Protein AF-A0A439SCG1-F1 (afdb_monomer)

Radius of gyration: 20.32 Å; Cα contacts (8 Å, |Δi|>4): 155; chains: 1; bounding box: 39×51×51 Å

Foldseek 3Di:
DPPPQDDDQAEADPQKAWAFDAFDVHRLHTQIWIWHDDDVVVVDGTDIGHDPPPCRHHPVDDDDQLVHDDPSCPCLQVVVVQKDFDQDDDDDCVNQPVDDDPSGDDDRPDDDTDIDGDPPGDRDPVVCVVVVHQGPVNRNVVD

Structure (mmCIF, N/CA/C/O backbone):
data_AF-A0A439SCG1-F1
#
_entry.id   AF-A0A439SCG1-F1
#
loop_
_atom_site.group_PDB
_atom_site.id
_atom_site.type_symbol
_atom_site.label_atom_id
_atom_site.label_alt_id
_atom_site.label_comp_id
_atom_site.label_asym_id
_atom_site.label_entity_id
_atom_site.label_seq_id
_atom_site.pdbx_PDB_ins_code
_atom_site.Cartn_x
_atom_site.Cartn_y
_atom_site.Cartn_z
_atom_site.occupancy
_atom_site.B_iso_or_equiv
_atom_site.auth_seq_id
_atom_site.auth_comp_id
_atom_site.auth_asym_id
_atom_site.auth_atom_id
_atom_site.pdbx_PDB_model_num
ATOM 1 N N . MET A 1 1 ? -14.091 27.406 0.835 1.00 40.03 1 MET A N 1
ATOM 2 C CA . MET A 1 1 ? -12.682 27.716 0.524 1.00 40.03 1 MET A CA 1
ATOM 3 C C . MET A 1 1 ? -12.133 26.540 -0.256 1.00 40.03 1 MET A C 1
ATOM 5 O O . MET A 1 1 ? -12.115 25.446 0.290 1.00 40.03 1 MET A O 1
ATOM 9 N N . ASN A 1 2 ? -11.804 26.739 -1.535 1.00 44.69 2 ASN A N 1
ATOM 10 C CA . ASN A 1 2 ? -11.181 25.709 -2.367 1.00 44.69 2 ASN A CA 1
ATOM 11 C C . ASN A 1 2 ? -9.792 25.431 -1.796 1.00 44.69 2 ASN A C 1
ATOM 13 O O . ASN A 1 2 ? -8.863 26.196 -2.052 1.00 44.69 2 ASN A O 1
ATOM 17 N N . ALA A 1 3 ? -9.658 24.38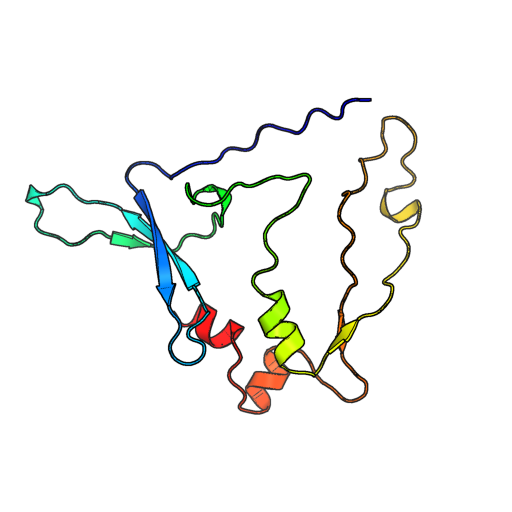0 -0.988 1.00 59.06 3 ALA A N 1
ATOM 18 C CA . ALA A 1 3 ? -8.345 23.825 -0.720 1.00 59.06 3 ALA A CA 1
ATOM 19 C C . ALA A 1 3 ? -7.783 23.412 -2.084 1.00 59.06 3 ALA A C 1
ATOM 21 O O . ALA A 1 3 ? -8.361 22.567 -2.760 1.00 59.06 3 ALA A O 1
ATOM 22 N N . LEU A 1 4 ? -6.729 24.090 -2.538 1.00 68.00 4 LEU A N 1
ATOM 23 C CA . LEU A 1 4 ? -6.011 23.698 -3.742 1.00 68.00 4 LEU A CA 1
ATOM 24 C C . LEU A 1 4 ? -5.458 22.299 -3.490 1.00 68.00 4 LEU A C 1
ATOM 26 O O . LEU A 1 4 ? -4.519 22.137 -2.713 1.00 68.00 4 LEU A O 1
ATOM 30 N N . THR A 1 5 ? -6.073 21.298 -4.113 1.00 73.06 5 THR A N 1
ATOM 31 C CA . THR A 1 5 ? -5.582 19.923 -4.138 1.00 73.06 5 THR A CA 1
ATOM 32 C C . THR A 1 5 ? -4.158 19.969 -4.697 1.00 73.06 5 THR A C 1
ATOM 34 O O . THR A 1 5 ? -3.983 20.375 -5.851 1.00 73.06 5 THR A O 1
ATOM 37 N N . PRO A 1 6 ? -3.118 19.662 -3.896 1.00 81.75 6 PRO A N 1
ATOM 38 C CA . PRO A 1 6 ? -1.743 19.780 -4.354 1.00 81.75 6 PRO A CA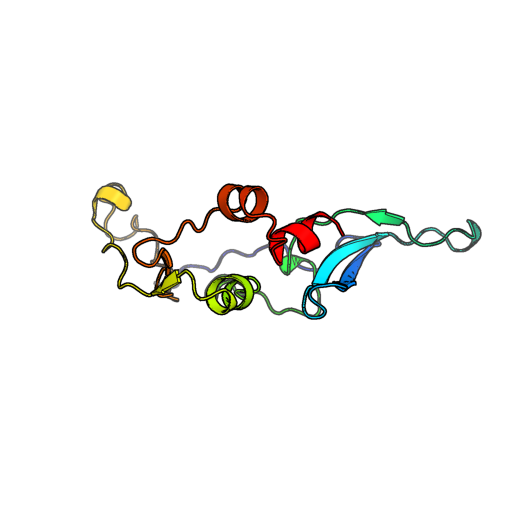 1
ATOM 39 C C . PRO A 1 6 ? -1.507 18.888 -5.570 1.00 81.75 6 PRO A C 1
ATOM 41 O O . PRO A 1 6 ? -1.979 17.750 -5.629 1.00 81.75 6 PRO A O 1
ATOM 44 N N . ALA A 1 7 ? -0.745 19.403 -6.533 1.00 86.44 7 ALA A N 1
ATOM 45 C CA . ALA A 1 7 ? -0.281 18.603 -7.653 1.00 86.44 7 ALA A CA 1
ATOM 46 C C . ALA A 1 7 ? 0.730 17.566 -7.143 1.00 86.44 7 ALA A C 1
ATOM 48 O O . ALA A 1 7 ? 1.737 17.917 -6.526 1.00 86.44 7 ALA A O 1
ATOM 49 N N . VAL A 1 8 ? 0.453 16.289 -7.397 1.00 90.12 8 VAL A N 1
ATOM 50 C CA . VAL A 1 8 ? 1.330 15.168 -7.041 1.00 90.12 8 VAL A CA 1
ATOM 51 C C . VAL A 1 8 ? 1.995 14.650 -8.310 1.00 90.12 8 VAL A C 1
ATOM 53 O O . VAL A 1 8 ? 1.331 14.460 -9.330 1.00 90.12 8 VAL A O 1
ATOM 56 N N . SER A 1 9 ? 3.302 14.399 -8.249 1.00 91.88 9 SER A N 1
ATOM 57 C CA . SER A 1 9 ? 4.027 13.746 -9.339 1.00 91.88 9 SER A CA 1
ATOM 58 C C . SER A 1 9 ? 3.495 12.329 -9.544 1.00 91.88 9 SER A C 1
ATOM 60 O O . SER A 1 9 ? 3.557 11.497 -8.639 1.00 91.88 9 SER A O 1
ATOM 62 N N . THR A 1 10 ? 2.978 12.065 -10.738 1.00 93.88 10 THR A N 1
ATOM 63 C CA . THR A 1 10 ? 2.400 10.779 -11.139 1.00 93.88 10 THR A CA 1
ATOM 64 C C . THR A 1 10 ? 2.892 10.388 -12.528 1.00 93.88 10 THR A C 1
ATOM 66 O O . THR A 1 10 ? 3.527 11.182 -13.225 1.00 93.88 10 THR A O 1
ATOM 69 N N . GLY A 1 11 ? 2.604 9.152 -12.922 1.00 93.38 11 GLY A N 1
ATOM 70 C CA . GLY A 1 11 ? 2.946 8.599 -14.225 1.00 93.38 11 GLY A CA 1
ATOM 71 C C . GLY A 1 11 ? 4.161 7.665 -14.198 1.00 93.38 11 GLY A C 1
ATOM 72 O O . GLY A 1 11 ? 4.857 7.558 -13.183 1.00 93.38 11 GLY A O 1
ATOM 73 N N . PRO A 1 12 ? 4.405 6.937 -15.301 1.00 93.94 12 PRO A N 1
ATOM 74 C CA . PRO A 1 12 ? 5.478 5.952 -15.373 1.00 93.94 12 PRO A CA 1
ATOM 75 C C . PRO A 1 12 ? 6.856 6.570 -15.123 1.00 93.94 12 PRO A C 1
ATOM 77 O O . PRO A 1 12 ? 7.171 7.651 -15.623 1.00 93.94 12 PRO A O 1
ATOM 80 N N . LEU A 1 13 ? 7.713 5.852 -14.395 1.00 93.88 13 LEU A N 1
ATOM 81 C CA . LEU A 1 13 ? 9.108 6.258 -14.231 1.00 93.88 13 LEU A CA 1
ATOM 82 C C . LEU A 1 13 ? 9.873 6.079 -15.557 1.00 93.88 13 LEU A C 1
ATOM 84 O O . LEU A 1 13 ? 9.653 5.072 -16.240 1.00 93.88 13 LEU A O 1
ATOM 88 N N . PRO A 1 14 ? 10.802 6.992 -15.910 1.00 91.62 14 PRO A N 1
ATOM 89 C CA . PRO A 1 14 ? 11.498 6.970 -17.196 1.00 91.62 14 PRO A CA 1
ATOM 90 C C . PRO A 1 14 ? 12.093 5.605 -17.557 1.00 91.62 14 PRO A C 1
ATOM 92 O O . PRO A 1 14 ? 12.678 4.928 -16.710 1.00 91.62 14 PRO A O 1
ATOM 95 N N . ALA A 1 15 ? 11.940 5.215 -18.827 1.00 91.25 15 ALA A N 1
ATOM 96 C CA . ALA A 1 15 ? 12.433 3.953 -19.395 1.00 91.25 15 ALA A CA 1
ATOM 97 C C . ALA A 1 15 ? 11.972 2.673 -18.663 1.00 91.25 15 ALA A C 1
ATOM 99 O O . ALA A 1 15 ? 12.557 1.601 -18.846 1.00 91.25 15 ALA A O 1
ATOM 100 N N . SER A 1 16 ? 10.915 2.763 -17.849 1.00 96.00 16 SER A N 1
ATOM 101 C CA . SER A 1 16 ? 10.381 1.622 -17.115 1.00 96.00 16 SER A CA 1
ATOM 102 C C . SER A 1 16 ? 8.863 1.546 -17.163 1.00 96.00 16 SER A C 1
ATOM 104 O O . SER A 1 16 ? 8.179 2.539 -17.404 1.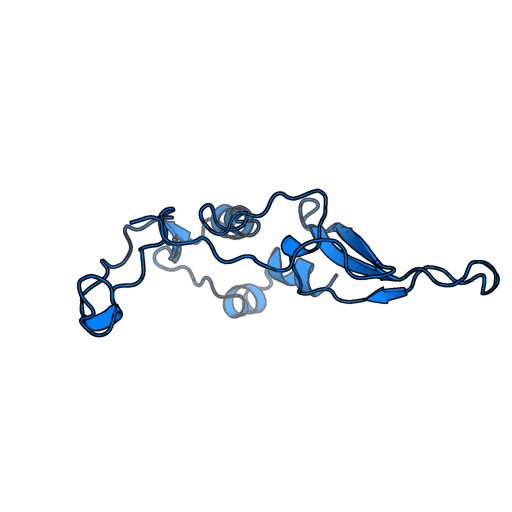00 96.00 16 SER A O 1
ATOM 106 N N . ARG A 1 17 ? 8.333 0.346 -16.932 1.00 96.75 17 ARG A N 1
ATOM 107 C CA . ARG A 1 17 ? 6.891 0.109 -16.828 1.00 96.75 17 ARG A CA 1
ATOM 108 C C . ARG A 1 17 ? 6.563 -0.660 -15.561 1.00 96.75 17 ARG A C 1
ATOM 110 O O . ARG A 1 17 ? 7.322 -1.548 -15.168 1.00 96.75 17 ARG A O 1
ATOM 117 N N . LYS A 1 18 ? 5.423 -0.330 -14.953 1.00 98.06 18 LYS A N 1
ATOM 118 C CA . LYS A 1 18 ? 4.855 -1.103 -13.849 1.00 98.06 18 LYS A CA 1
ATOM 119 C C . LYS A 1 18 ? 4.533 -2.511 -14.342 1.00 98.06 18 LYS A C 1
ATOM 121 O O . LYS A 1 18 ? 3.956 -2.681 -15.414 1.00 98.06 18 LYS A O 1
ATOM 126 N N . ILE A 1 19 ? 4.891 -3.507 -13.547 1.00 97.56 19 ILE A N 1
ATOM 127 C CA . ILE A 1 19 ? 4.477 -4.893 -13.734 1.00 97.56 19 ILE A CA 1
ATOM 128 C C . ILE A 1 19 ? 3.948 -5.442 -12.410 1.00 97.56 19 ILE A C 1
ATOM 130 O O . ILE A 1 19 ? 4.238 -4.909 -11.338 1.00 97.56 19 ILE A O 1
ATOM 134 N N . HIS A 1 20 ? 3.191 -6.530 -12.488 1.00 97.81 20 HIS A N 1
ATOM 135 C CA . HIS A 1 20 ? 2.670 -7.214 -11.315 1.00 97.81 20 HIS A CA 1
ATOM 136 C C . HIS A 1 20 ? 2.956 -8.708 -11.404 1.00 97.81 20 HIS A C 1
ATOM 138 O O . HIS A 1 20 ? 2.561 -9.359 -12.374 1.00 97.81 20 HIS A O 1
ATOM 144 N N . LYS A 1 21 ? 3.596 -9.265 -10.375 1.00 97.69 21 LYS A N 1
ATOM 145 C CA . LYS A 1 21 ? 3.737 -10.718 -10.224 1.00 97.69 21 LYS A CA 1
ATOM 146 C C . LYS A 1 21 ? 2.547 -11.274 -9.453 1.00 97.69 21 LYS A C 1
ATOM 148 O O . LYS A 1 21 ? 2.110 -10.674 -8.475 1.00 97.69 21 LYS A O 1
ATOM 153 N N . SER A 1 22 ? 1.994 -12.389 -9.922 1.00 97.75 22 SER A N 1
ATOM 154 C CA . SER A 1 22 ? 0.823 -13.002 -9.284 1.00 97.75 22 SER A CA 1
ATOM 155 C C . SER A 1 22 ? 1.235 -13.944 -8.158 1.00 97.75 22 SER A C 1
ATOM 157 O O . SER A 1 22 ? 2.266 -14.603 -8.273 1.00 97.75 22 SER A O 1
ATOM 159 N N . GLY A 1 23 ? 0.411 -14.028 -7.112 1.00 97.56 23 GLY A N 1
ATOM 160 C CA . GLY A 1 23 ? 0.539 -15.060 -6.082 1.00 97.56 23 GLY A CA 1
ATOM 161 C C . GLY A 1 23 ? 0.252 -16.469 -6.604 1.00 97.56 23 GLY A C 1
ATOM 162 O O . GLY A 1 23 ? -0.419 -16.641 -7.625 1.00 97.56 23 GLY A O 1
ATOM 163 N N . VAL A 1 24 ? 0.752 -17.470 -5.884 1.00 97.38 24 VAL A N 1
ATOM 164 C CA . VAL A 1 24 ? 0.513 -18.901 -6.115 1.00 97.38 24 VAL A CA 1
ATOM 165 C C . VAL A 1 24 ? -0.466 -19.443 -5.071 1.00 97.38 24 VAL A C 1
ATOM 167 O O . VAL A 1 24 ? -1.493 -20.010 -5.437 1.00 97.38 24 VAL A O 1
ATOM 170 N N . LEU A 1 25 ? -0.183 -19.231 -3.781 1.00 97.38 25 LEU A N 1
ATOM 171 C CA . LEU A 1 25 ? -1.062 -19.591 -2.661 1.00 97.38 25 LEU A CA 1
ATOM 172 C C . LEU A 1 25 ? -2.326 -18.724 -2.658 1.00 97.38 25 LEU A C 1
ATOM 174 O O . LEU A 1 25 ? -3.424 -19.217 -2.402 1.00 97.38 25 LEU A O 1
ATOM 178 N N . TYR A 1 26 ? -2.176 -17.442 -2.988 1.00 97.19 26 TYR A N 1
ATOM 179 C CA . TYR A 1 26 ? -3.248 -16.462 -3.093 1.00 97.19 26 TYR A CA 1
ATOM 180 C C . TYR A 1 26 ? -3.249 -15.833 -4.500 1.00 97.19 26 TYR A C 1
ATOM 182 O O . TYR A 1 26 ? -2.689 -14.756 -4.700 1.00 97.19 26 TYR A O 1
ATOM 190 N N . PRO A 1 27 ? -3.927 -16.444 -5.496 1.00 95.56 27 PRO A N 1
ATOM 191 C CA . PRO A 1 27 ? -3.858 -16.021 -6.908 1.00 95.56 27 PRO A CA 1
ATOM 192 C C . PRO A 1 27 ? -4.316 -14.584 -7.207 1.00 95.56 27 PRO A C 1
ATOM 194 O O . PRO A 1 27 ? -4.013 -14.025 -8.262 1.00 95.56 27 PRO A O 1
ATOM 197 N N . HIS A 1 28 ? -5.064 -13.977 -6.284 1.00 94.38 28 HIS A N 1
ATOM 198 C CA . HIS A 1 28 ? -5.513 -12.589 -6.375 1.00 94.38 28 HIS A CA 1
ATOM 199 C C . HIS A 1 28 ? -4.425 -11.576 -5.970 1.00 94.38 28 HIS A C 1
ATOM 201 O O . HIS A 1 28 ? -4.574 -10.388 -6.249 1.00 94.38 28 HIS A O 1
ATOM 207 N N . ILE A 1 29 ? -3.331 -12.013 -5.333 1.00 96.31 29 ILE A N 1
ATOM 208 C CA . ILE A 1 29 ? -2.187 -11.155 -5.018 1.00 96.31 29 ILE A CA 1
ATOM 209 C C . ILE A 1 29 ? -1.513 -10.692 -6.308 1.00 96.31 29 ILE A C 1
ATOM 211 O O . ILE A 1 29 ? -1.259 -11.484 -7.216 1.00 96.31 29 ILE A O 1
ATOM 215 N N . LYS A 1 30 ? -1.195 -9.396 -6.353 1.00 96.75 30 LYS A N 1
ATOM 216 C CA . LYS A 1 30 ? -0.444 -8.730 -7.419 1.00 96.75 30 LYS A CA 1
ATOM 217 C C . LYS A 1 30 ? 0.677 -7.908 -6.783 1.00 96.75 30 LYS A C 1
ATOM 219 O O . LYS A 1 30 ? 0.421 -6.826 -6.261 1.00 96.75 30 LYS A O 1
ATOM 224 N N . VAL A 1 31 ? 1.900 -8.434 -6.787 1.00 98.00 31 VAL A N 1
ATOM 225 C CA . VAL A 1 31 ? 3.073 -7.772 -6.197 1.00 98.00 31 VAL A CA 1
ATOM 226 C C . VAL A 1 31 ? 3.659 -6.779 -7.200 1.00 98.00 31 VAL A C 1
ATOM 228 O O . VAL A 1 31 ? 4.044 -7.202 -8.295 1.00 98.00 31 VAL A O 1
ATOM 231 N N . PRO A 1 32 ? 3.702 -5.474 -6.875 1.00 97.94 32 PRO A N 1
ATOM 232 C CA . PRO A 1 32 ? 4.167 -4.448 -7.791 1.00 97.94 32 PRO A CA 1
ATOM 233 C C . PRO A 1 32 ? 5.691 -4.473 -7.906 1.00 97.94 32 PRO A C 1
ATOM 235 O O . PRO A 1 32 ? 6.422 -4.439 -6.917 1.00 97.94 32 PRO A O 1
ATOM 238 N N . MET A 1 33 ? 6.162 -4.477 -9.144 1.00 98.25 33 MET A N 1
ATOM 239 C CA . MET A 1 33 ? 7.560 -4.278 -9.512 1.00 98.25 33 MET A CA 1
ATOM 240 C C . MET A 1 33 ? 7.602 -3.346 -10.722 1.00 98.25 33 MET A C 1
ATOM 242 O O . MET A 1 33 ? 6.564 -2.963 -11.270 1.00 98.25 33 MET A O 1
ATOM 246 N N . ARG A 1 34 ? 8.797 -2.996 -11.185 1.00 97.94 34 ARG A N 1
ATOM 247 C CA . ARG A 1 34 ? 8.949 -2.350 -12.490 1.00 97.94 34 ARG A CA 1
ATOM 248 C C . ARG A 1 34 ? 10.033 -3.022 -13.302 1.00 97.94 34 ARG A C 1
ATOM 250 O O . ARG A 1 34 ? 11.034 -3.481 -12.756 1.00 97.94 34 ARG A O 1
ATOM 257 N N . GLU A 1 35 ? 9.835 -3.035 -14.609 1.00 98.06 35 GLU A N 1
ATOM 258 C CA . GLU A 1 35 ? 10.835 -3.498 -15.562 1.00 98.06 35 GLU A CA 1
ATOM 259 C C . GLU A 1 35 ? 11.470 -2.315 -16.275 1.00 98.06 35 GLU A C 1
ATOM 261 O O . GLU A 1 35 ? 10.762 -1.461 -16.815 1.00 98.06 35 GLU A O 1
ATOM 266 N N . ILE A 1 36 ? 12.800 -2.288 -16.292 1.00 97.44 36 ILE A N 1
ATOM 267 C CA . ILE A 1 36 ? 13.605 -1.323 -17.038 1.00 97.44 36 ILE A CA 1
ATOM 268 C C . ILE A 1 36 ? 14.039 -1.985 -18.339 1.00 97.44 36 ILE A C 1
ATOM 270 O O . ILE A 1 36 ? 14.652 -3.054 -18.323 1.00 97.44 36 ILE A O 1
ATOM 274 N N . SER A 1 37 ? 13.716 -1.352 -19.464 1.00 94.94 37 SER A N 1
ATOM 275 C CA . SER A 1 37 ? 14.131 -1.868 -20.770 1.00 94.94 37 SER A CA 1
ATOM 276 C C . SER A 1 37 ? 15.610 -1.576 -20.998 1.00 94.94 37 SER A C 1
ATOM 278 O O . SER A 1 37 ? 16.068 -0.458 -20.765 1.00 94.94 37 SER A O 1
ATOM 280 N N . VAL A 1 38 ? 16.345 -2.574 -21.478 1.00 95.25 38 VAL A N 1
ATOM 281 C CA . VAL A 1 38 ? 17.714 -2.408 -21.979 1.00 95.25 38 VAL A CA 1
ATOM 282 C C . VAL A 1 38 ? 17.688 -2.156 -23.485 1.00 95.25 38 VAL A C 1
ATOM 284 O O . VAL A 1 38 ? 16.672 -2.376 -24.150 1.00 95.25 38 VAL A O 1
ATOM 287 N N . HIS A 1 39 ? 18.796 -1.671 -24.042 1.00 95.94 39 HIS A N 1
ATOM 288 C CA . HIS A 1 39 ? 18.883 -1.472 -25.485 1.00 95.94 39 HIS A CA 1
ATOM 289 C C . HIS A 1 39 ? 18.778 -2.827 -26.218 1.00 95.94 39 HIS A C 1
ATOM 291 O O . HIS A 1 39 ? 19.443 -3.774 -25.795 1.00 95.94 39 HIS A O 1
ATOM 297 N N . PRO A 1 40 ? 18.024 -2.949 -27.333 1.00 95.00 40 PRO A N 1
ATOM 298 C CA . PRO A 1 40 ? 17.817 -4.234 -28.011 1.00 95.00 40 PRO A CA 1
ATOM 299 C C . PRO A 1 40 ? 19.107 -4.964 -28.410 1.00 95.00 40 PRO A C 1
ATOM 301 O O . PRO A 1 40 ? 19.155 -6.190 -28.394 1.00 95.00 40 PRO A O 1
ATOM 304 N N . THR A 1 41 ? 20.176 -4.225 -28.725 1.00 97.62 41 THR A N 1
ATOM 305 C CA . THR A 1 41 ? 21.479 -4.809 -29.098 1.00 97.62 41 THR A CA 1
ATOM 306 C C . THR A 1 41 ? 22.211 -5.481 -27.937 1.00 97.62 41 THR A C 1
ATOM 308 O O . THR A 1 41 ? 23.189 -6.174 -28.188 1.00 97.62 41 THR A O 1
ATOM 311 N N . ALA A 1 42 ? 21.778 -5.276 -26.688 1.00 96.62 42 ALA A N 1
ATOM 312 C CA . ALA A 1 42 ? 22.311 -6.012 -25.545 1.00 96.62 42 ALA A CA 1
ATOM 313 C C . ALA A 1 42 ? 21.864 -7.484 -25.561 1.00 96.62 42 ALA A C 1
ATOM 315 O O . ALA 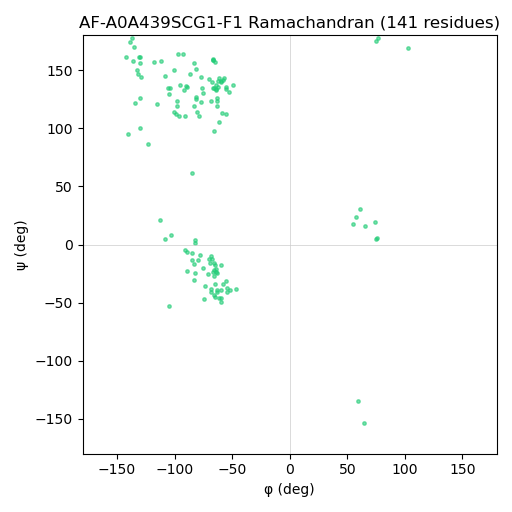A 1 42 ? 22.555 -8.332 -25.012 1.00 96.62 42 ALA A O 1
ATOM 316 N N . GLY A 1 43 ? 20.724 -7.802 -26.194 1.00 95.69 43 GLY A N 1
ATOM 317 C CA . GLY A 1 43 ? 20.186 -9.167 -26.223 1.00 95.69 43 GLY A CA 1
ATOM 318 C C . GLY A 1 43 ? 19.760 -9.704 -24.850 1.00 95.69 43 GLY A C 1
ATOM 319 O O . GLY A 1 43 ? 19.572 -10.908 -24.696 1.00 95.69 43 GLY A O 1
ATOM 320 N N . GLU A 1 44 ? 19.608 -8.828 -23.857 1.00 97.31 44 GLU A N 1
ATOM 321 C CA . GLU A 1 44 ? 19.253 -9.172 -22.482 1.00 97.31 44 GLU A CA 1
ATOM 322 C C . GLU A 1 44 ? 17.760 -8.915 -22.205 1.00 97.31 44 GLU A C 1
ATOM 324 O O . GLU A 1 44 ? 17.158 -8.011 -22.797 1.00 97.31 44 GLU A O 1
ATOM 329 N N . PRO A 1 45 ? 17.131 -9.688 -21.301 1.00 96.62 45 PRO A N 1
ATOM 330 C CA . PRO A 1 45 ? 15.776 -9.399 -20.850 1.00 96.62 45 PRO A CA 1
ATOM 331 C C . PRO A 1 45 ? 15.721 -8.091 -20.034 1.00 96.62 45 PRO A C 1
ATOM 333 O O . PRO A 1 45 ? 16.733 -7.657 -19.481 1.00 96.62 45 PRO A O 1
ATOM 336 N N . PRO A 1 46 ? 14.537 -7.466 -19.892 1.00 96.75 46 PRO A N 1
ATOM 337 C CA . PRO A 1 46 ? 14.367 -6.301 -19.028 1.00 96.75 46 PRO A CA 1
ATOM 338 C C . PRO A 1 46 ? 14.782 -6.575 -17.577 1.00 96.75 46 PRO A C 1
ATOM 340 O O . PRO A 1 46 ? 14.507 -7.641 -17.019 1.00 96.75 46 PRO A O 1
ATOM 343 N N . VAL A 1 47 ? 15.377 -5.576 -16.925 1.00 97.69 47 VAL A N 1
ATOM 344 C CA . VAL A 1 47 ? 15.772 -5.679 -15.515 1.00 97.69 47 VAL A CA 1
ATOM 345 C C . VAL A 1 47 ? 14.551 -5.426 -14.638 1.00 97.69 47 VAL A C 1
ATOM 347 O O . VAL A 1 47 ? 14.015 -4.315 -14.609 1.00 97.69 47 VAL A O 1
ATOM 350 N N . THR A 1 48 ? 14.110 -6.452 -13.911 1.00 98.06 48 THR A N 1
ATOM 351 C CA . THR A 1 48 ? 13.045 -6.321 -12.907 1.00 98.06 48 THR A CA 1
ATOM 352 C C . THR A 1 48 ? 13.623 -5.787 -11.603 1.00 98.06 48 THR A C 1
ATOM 354 O O . THR A 1 48 ? 14.560 -6.366 -11.057 1.00 98.06 48 THR A O 1
ATOM 357 N N . VAL A 1 49 ? 13.044 -4.711 -11.073 1.00 97.38 49 VAL A N 1
ATOM 358 C CA . VAL A 1 49 ? 13.457 -4.114 -9.798 1.00 97.38 49 VAL A CA 1
ATOM 359 C C . VAL A 1 49 ? 12.263 -3.879 -8.876 1.00 97.38 49 VAL A C 1
ATOM 361 O O . VAL A 1 49 ? 11.123 -3.727 -9.326 1.00 97.38 49 VAL A O 1
ATOM 364 N N . TYR A 1 50 ? 12.546 -3.820 -7.574 1.00 97.62 50 TYR A N 1
ATOM 365 C CA . TYR A 1 50 ? 11.574 -3.437 -6.554 1.00 97.62 50 TYR A CA 1
ATOM 366 C C . TYR A 1 50 ? 11.005 -2.039 -6.831 1.00 97.62 50 TYR A C 1
ATOM 368 O O . TYR A 1 50 ? 11.734 -1.132 -7.249 1.00 97.62 50 TYR A O 1
ATOM 376 N N . ASP A 1 51 ? 9.707 -1.859 -6.583 1.00 97.81 51 ASP A N 1
ATOM 377 C CA . ASP A 1 51 ? 9.023 -0.599 -6.857 1.00 97.81 51 ASP A CA 1
ATOM 378 C C . ASP A 1 51 ? 7.997 -0.215 -5.768 1.00 97.81 51 ASP A C 1
ATOM 380 O O . ASP A 1 51 ? 6.829 -0.609 -5.837 1.00 97.81 51 ASP A O 1
ATOM 384 N N . PRO A 1 52 ? 8.397 0.612 -4.782 1.00 97.31 52 PRO A N 1
ATOM 385 C CA . PRO A 1 52 ? 7.518 1.067 -3.709 1.00 97.31 52 PRO A CA 1
ATOM 386 C C . PRO A 1 52 ? 6.638 2.264 -4.098 1.00 97.31 52 PRO A C 1
ATOM 388 O O . PRO A 1 52 ? 5.919 2.780 -3.245 1.00 97.31 52 PRO A O 1
ATOM 391 N N . SER A 1 53 ? 6.677 2.738 -5.350 1.00 97.25 53 SER A N 1
ATOM 392 C CA . SER A 1 53 ? 5.925 3.935 -5.771 1.00 97.25 53 SER A CA 1
ATOM 393 C C . SER A 1 53 ? 4.401 3.749 -5.768 1.00 97.25 53 SER A C 1
ATOM 395 O O . SER A 1 53 ? 3.655 4.724 -5.849 1.00 97.25 53 SER A O 1
ATOM 397 N N . GLY A 1 54 ? 3.923 2.506 -5.651 1.00 96.38 54 GLY A N 1
ATOM 398 C CA . GLY A 1 54 ? 2.498 2.194 -5.593 1.00 96.38 54 GLY A CA 1
ATOM 399 C C . GLY A 1 54 ? 1.752 2.547 -6.888 1.00 96.38 54 GLY A C 1
ATOM 400 O O . GLY A 1 54 ? 2.364 2.568 -7.961 1.00 96.38 54 GLY A O 1
ATOM 401 N N . PRO A 1 55 ? 0.435 2.818 -6.803 1.00 96.62 55 PRO A N 1
ATOM 402 C CA . PRO A 1 55 ? -0.398 3.126 -7.967 1.00 96.62 55 PRO A CA 1
ATOM 403 C C . PRO A 1 55 ? -0.045 4.434 -8.684 1.00 96.62 55 PRO A C 1
ATOM 405 O O . PRO A 1 55 ? -0.454 4.627 -9.818 1.00 96.62 55 PRO A O 1
ATOM 408 N N . TYR A 1 56 ? 0.730 5.327 -8.062 1.00 97.12 56 TYR A N 1
ATOM 409 C CA . TYR A 1 56 ? 1.056 6.638 -8.636 1.00 97.12 56 TYR A CA 1
ATOM 410 C C . TYR A 1 56 ? 1.874 6.567 -9.931 1.00 97.12 56 TYR A C 1
ATOM 412 O O . TYR A 1 56 ? 1.878 7.526 -10.699 1.00 97.12 56 TYR A O 1
ATOM 420 N N . THR A 1 57 ? 2.565 5.452 -10.181 1.00 97.25 57 THR A N 1
ATOM 421 C CA . THR A 1 57 ? 3.331 5.217 -11.417 1.00 97.25 57 THR A CA 1
ATOM 422 C C . THR A 1 57 ? 2.687 4.176 -12.331 1.00 97.25 57 THR A C 1
ATOM 424 O O . THR A 1 57 ? 3.267 3.807 -13.354 1.00 97.25 57 THR A O 1
ATOM 427 N N . ASP A 1 58 ? 1.495 3.692 -11.973 1.00 96.44 58 ASP A N 1
ATOM 428 C CA . ASP A 1 58 ? 0.705 2.802 -12.813 1.00 96.44 58 ASP A CA 1
ATOM 429 C C . ASP A 1 58 ? -0.244 3.636 -13.691 1.00 96.44 58 ASP A C 1
ATOM 431 O O . ASP A 1 58 ? -1.193 4.225 -13.173 1.00 96.44 58 ASP A O 1
ATOM 435 N N . PRO A 1 59 ? -0.030 3.699 -15.020 1.00 94.38 59 PRO A N 1
ATOM 436 C CA . PRO A 1 59 ? -0.867 4.506 -15.906 1.00 94.38 59 PRO A CA 1
ATOM 437 C C . PRO A 1 59 ? -2.298 3.961 -16.042 1.00 94.38 59 PRO A C 1
ATOM 439 O O . PRO A 1 59 ? -3.146 4.626 -16.629 1.00 94.38 59 PRO A O 1
ATOM 442 N N . THR A 1 60 ? -2.571 2.754 -15.538 1.00 94.69 60 THR A N 1
ATOM 443 C CA . THR A 1 60 ? -3.901 2.133 -15.571 1.00 94.69 60 THR A CA 1
ATOM 444 C C . THR A 1 60 ? -4.755 2.475 -14.350 1.00 94.69 60 THR A C 1
ATOM 446 O O . THR A 1 60 ? -5.937 2.131 -14.324 1.00 94.69 60 THR A O 1
ATOM 449 N N . VAL A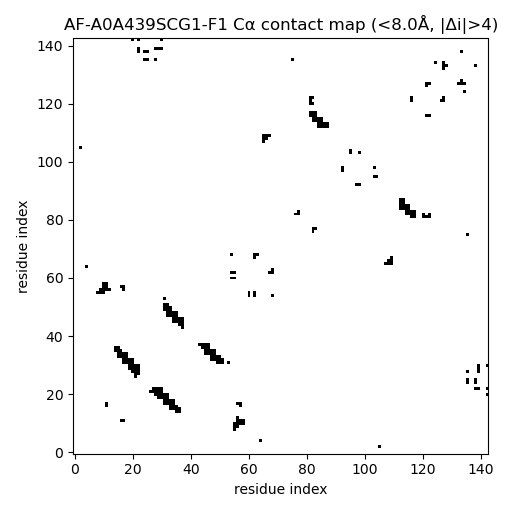 1 61 ? -4.189 3.162 -13.348 1.00 95.06 61 VAL A N 1
ATOM 450 C CA . VAL A 1 61 ? -4.883 3.505 -12.104 1.00 95.06 61 VAL A CA 1
ATOM 451 C C . VAL A 1 61 ? -5.036 5.016 -11.972 1.00 95.06 61 VAL A C 1
ATOM 453 O O . VAL A 1 61 ? -4.062 5.757 -11.882 1.00 95.06 61 VAL A O 1
ATOM 456 N N . GLU A 1 62 ? -6.280 5.479 -11.878 1.00 92.88 62 GLU A N 1
ATOM 457 C CA . GLU A 1 62 ? -6.571 6.873 -11.550 1.00 92.88 62 GLU A CA 1
ATOM 458 C C . GLU A 1 62 ? -6.415 7.103 -10.037 1.00 92.88 62 GLU A C 1
ATOM 460 O O . GLU A 1 62 ? -7.202 6.610 -9.224 1.00 92.88 62 GLU A O 1
ATOM 465 N N . THR A 1 63 ? -5.391 7.859 -9.639 1.00 93.75 63 THR A N 1
ATOM 466 C CA . THR A 1 63 ? -5.168 8.225 -8.234 1.00 93.75 63 THR A CA 1
ATOM 467 C C . THR A 1 63 ? -5.828 9.555 -7.893 1.00 93.75 63 THR A C 1
ATOM 469 O O . THR A 1 63 ? -5.622 10.548 -8.585 1.00 93.75 63 THR A O 1
ATOM 472 N N . SER A 1 64 ? -6.547 9.609 -6.771 1.00 92.50 64 SER A N 1
ATOM 473 C CA . SER A 1 64 ? -7.120 10.846 -6.235 1.00 92.50 64 SER A CA 1
ATOM 474 C C . SER A 1 64 ? -6.856 10.936 -4.739 1.00 92.50 64 SER A C 1
ATOM 476 O O . SER A 1 64 ? -7.281 10.073 -3.969 1.00 92.50 64 SER A O 1
ATOM 478 N N . ILE A 1 65 ? -6.178 12.003 -4.315 1.00 92.50 65 ILE A N 1
ATOM 479 C CA . ILE A 1 65 ? -5.871 12.227 -2.897 1.00 92.50 65 ILE A CA 1
ATOM 480 C C . ILE A 1 65 ? -7.113 12.547 -2.065 1.00 92.50 65 ILE A C 1
ATOM 482 O O . ILE A 1 65 ? -7.054 12.445 -0.850 1.00 92.50 65 ILE A O 1
ATOM 486 N N . GLU A 1 66 ? -8.230 12.907 -2.696 1.00 91.88 66 GLU A N 1
ATOM 487 C CA . GLU A 1 66 ? -9.513 13.119 -2.019 1.00 91.88 66 GLU A CA 1
ATOM 488 C C . GLU A 1 66 ? -10.260 11.797 -1.818 1.00 91.88 66 GLU A C 1
ATOM 490 O O . GLU A 1 66 ? -10.974 11.626 -0.837 1.00 91.88 66 GLU A O 1
ATOM 495 N N . LYS A 1 67 ? -10.072 10.824 -2.717 1.00 93.50 67 LYS A N 1
ATOM 496 C CA . LYS A 1 67 ? -10.709 9.499 -2.621 1.00 93.50 67 LYS A CA 1
ATOM 497 C C . LYS A 1 67 ? -9.868 8.499 -1.820 1.00 93.50 67 LYS A C 1
ATOM 499 O O . LYS A 1 67 ? -10.404 7.530 -1.284 1.00 93.50 67 LYS A O 1
ATOM 504 N N . GLY A 1 68 ? -8.560 8.738 -1.723 1.00 94.62 68 GLY A N 1
ATOM 505 C CA . GLY A 1 68 ? -7.594 7.777 -1.201 1.00 94.62 68 GLY A CA 1
ATOM 506 C C . GLY A 1 68 ? -7.288 6.658 -2.199 1.00 94.62 68 GLY A C 1
ATOM 507 O O . GLY A 1 68 ? -7.868 6.570 -3.280 1.00 94.62 68 GLY A O 1
ATOM 508 N N . LEU A 1 69 ? -6.342 5.791 -1.836 1.00 96.31 69 LEU A N 1
ATOM 509 C CA . LEU A 1 69 ? -5.971 4.633 -2.651 1.00 96.31 69 LEU A CA 1
ATOM 510 C C . LEU A 1 69 ? -6.919 3.449 -2.423 1.00 96.31 69 LEU A C 1
ATOM 512 O O . LEU A 1 69 ? -7.512 3.294 -1.352 1.00 96.31 69 LEU A O 1
ATOM 516 N N . ALA A 1 70 ? -6.992 2.559 -3.416 1.00 95.75 70 ALA A N 1
ATOM 517 C CA . ALA A 1 70 ? -7.692 1.287 -3.291 1.00 95.75 70 ALA A CA 1
ATOM 518 C C . ALA A 1 70 ? -7.166 0.479 -2.090 1.00 95.75 70 ALA A C 1
ATOM 520 O O . ALA A 1 70 ? -5.959 0.315 -1.892 1.00 95.75 70 ALA A O 1
ATOM 521 N N . ARG A 1 71 ? -8.079 -0.067 -1.281 1.00 96.31 71 ARG A N 1
ATOM 522 C CA . ARG A 1 71 ? -7.748 -0.807 -0.053 1.00 96.31 71 ARG A CA 1
ATOM 523 C C . ARG A 1 71 ? -7.446 -2.278 -0.349 1.00 96.31 71 ARG A C 1
ATOM 525 O O . ARG A 1 71 ? -8.114 -3.161 0.175 1.00 96.31 71 ARG A O 1
ATOM 532 N N . LEU A 1 72 ? -6.407 -2.527 -1.145 1.00 93.56 72 LEU A N 1
ATOM 533 C CA . LEU A 1 72 ? -5.998 -3.852 -1.651 1.00 93.56 72 LEU A CA 1
ATOM 534 C C . LEU A 1 72 ? -5.954 -4.945 -0.567 1.00 93.56 72 LEU A C 1
ATOM 536 O O . LEU A 1 72 ? -6.347 -6.080 -0.796 1.00 93.56 72 LEU A O 1
ATOM 540 N N . ARG A 1 73 ? -5.504 -4.587 0.642 1.00 96.44 73 ARG A N 1
ATOM 541 C CA . ARG A 1 73 ? -5.347 -5.518 1.770 1.00 96.44 73 ARG A CA 1
ATOM 542 C C . ARG A 1 73 ? -6.619 -5.749 2.585 1.00 96.44 73 ARG A C 1
ATOM 544 O O . ARG A 1 73 ? -6.596 -6.559 3.508 1.00 96.44 73 ARG A O 1
ATOM 551 N N . HIS A 1 74 ? -7.695 -5.004 2.329 1.00 97.12 74 HIS A N 1
ATOM 552 C CA . HIS A 1 74 ? -8.895 -5.065 3.161 1.00 97.12 74 HIS A CA 1
ATOM 553 C C . HIS A 1 74 ? -9.484 -6.474 3.174 1.00 97.12 74 HIS A C 1
ATOM 555 O O . HIS A 1 74 ? -9.669 -7.030 4.254 1.00 97.12 74 HIS A O 1
ATOM 561 N N . GLU A 1 75 ? -9.666 -7.069 1.995 1.00 96.00 75 GLU A N 1
ATOM 562 C CA . GLU A 1 75 ? -10.209 -8.420 1.858 1.00 96.00 75 GLU A CA 1
ATOM 563 C C . GLU A 1 75 ? -9.302 -9.473 2.495 1.00 96.00 75 GLU A C 1
ATOM 565 O O . GLU A 1 75 ? -9.794 -10.359 3.185 1.00 96.00 75 GLU A O 1
ATOM 570 N N . TRP A 1 76 ? -7.976 -9.343 2.368 1.00 96.81 76 TRP A N 1
ATOM 571 C CA . TRP A 1 76 ? -7.021 -10.271 2.992 1.00 96.81 76 TRP A CA 1
ATOM 572 C C . TRP A 1 76 ? -7.177 -10.290 4.512 1.00 96.81 76 TRP A C 1
ATOM 574 O O . TRP A 1 76 ? -7.072 -11.335 5.154 1.00 96.81 76 TRP A O 1
ATOM 584 N N . ILE A 1 77 ? -7.423 -9.113 5.092 1.00 98.00 77 ILE A N 1
ATOM 585 C CA . ILE A 1 77 ? -7.584 -8.932 6.530 1.00 98.00 77 ILE A CA 1
ATOM 586 C C . ILE A 1 77 ? -8.943 -9.464 6.992 1.00 98.00 77 ILE A C 1
ATOM 588 O O . ILE A 1 77 ? -8.994 -10.190 7.985 1.00 98.00 77 ILE A O 1
ATOM 592 N N . THR A 1 78 ? -10.034 -9.123 6.302 1.00 97.62 78 THR A N 1
ATOM 593 C CA . THR A 1 78 ? -11.389 -9.521 6.710 1.00 97.62 78 THR A CA 1
ATOM 594 C C . THR A 1 78 ? -11.673 -10.999 6.455 1.00 97.62 78 THR A C 1
ATOM 596 O O . THR A 1 78 ? -12.320 -11.630 7.288 1.00 97.62 78 THR A O 1
ATOM 599 N N . ALA A 1 79 ? -11.152 -11.577 5.366 1.00 96.44 79 ALA A N 1
ATOM 600 C CA . ALA A 1 79 ? -11.381 -12.975 4.991 1.00 96.44 79 ALA A CA 1
ATOM 601 C C . ALA A 1 79 ? -10.838 -13.984 6.018 1.00 96.44 79 ALA A C 1
ATOM 603 O O . ALA A 1 79 ? -11.372 -15.083 6.129 1.00 96.44 79 ALA A O 1
ATOM 604 N N . ARG A 1 80 ? -9.831 -13.607 6.822 1.00 96.31 80 ARG A N 1
ATOM 605 C CA . ARG A 1 80 ? -9.329 -14.441 7.933 1.00 96.31 80 ARG A CA 1
ATOM 606 C C . ARG A 1 80 ? -10.367 -14.671 9.034 1.00 96.31 80 ARG A C 1
ATOM 608 O O . ARG A 1 80 ? -10.265 -15.630 9.787 1.00 96.31 80 ARG A O 1
ATOM 615 N N . GLY A 1 81 ? -11.351 -13.780 9.165 1.00 97.88 81 GLY A N 1
ATOM 616 C CA . GLY A 1 81 ? -12.411 -13.902 10.166 1.00 97.88 81 GLY A CA 1
ATOM 617 C C . GLY A 1 81 ? -11.994 -13.575 11.607 1.00 97.88 81 GLY A C 1
ATOM 618 O O . GLY A 1 81 ? -12.829 -13.695 12.505 1.00 97.88 81 GLY A O 1
ATOM 619 N N . ASP A 1 82 ? -10.762 -13.116 11.842 1.00 98.62 82 ASP A N 1
ATOM 620 C CA . ASP A 1 82 ? -10.225 -12.818 13.182 1.00 98.62 82 ASP A CA 1
ATOM 621 C C . ASP A 1 82 ? -10.448 -11.368 13.648 1.00 98.62 82 ASP A C 1
ATOM 623 O O . ASP A 1 82 ? -10.136 -11.018 14.788 1.00 98.62 82 ASP A O 1
ATOM 627 N N . VAL A 1 83 ? -11.000 -10.519 12.780 1.00 98.75 83 VAL A N 1
ATOM 628 C CA . VAL A 1 83 ? -11.250 -9.097 13.049 1.00 98.75 83 VAL A CA 1
ATOM 629 C C . VAL A 1 83 ? -12.733 -8.748 12.984 1.00 98.75 83 VAL A C 1
ATOM 631 O O . VAL A 1 83 ? -13.520 -9.418 12.316 1.00 98.75 83 VAL A O 1
ATOM 634 N N . GLU A 1 84 ? -13.105 -7.665 13.653 1.00 98.38 84 GLU A N 1
ATOM 635 C CA . GLU A 1 84 ? -14.430 -7.050 13.603 1.00 98.38 84 GLU A CA 1
ATOM 636 C C . GLU A 1 84 ? -14.317 -5.533 13.411 1.00 98.38 84 GLU A C 1
ATOM 638 O O . GLU A 1 84 ? -13.333 -4.909 13.822 1.00 98.38 84 GLU A O 1
ATOM 643 N N . ALA A 1 85 ? -15.317 -4.936 12.762 1.00 98.00 85 ALA A N 1
ATOM 644 C CA . ALA A 1 85 ? -15.408 -3.488 12.621 1.00 98.00 85 ALA A CA 1
ATOM 645 C C . ALA A 1 85 ? -15.903 -2.848 13.921 1.00 98.00 85 ALA A C 1
ATOM 647 O O . ALA A 1 85 ? -16.771 -3.396 14.598 1.00 98.00 85 ALA A O 1
ATOM 648 N N . TYR A 1 86 ? -15.392 -1.662 14.236 1.00 96.94 86 TYR A N 1
ATOM 649 C CA . TYR A 1 86 ? -15.898 -0.836 15.331 1.00 96.94 86 TYR A CA 1
ATOM 650 C C . TYR A 1 86 ? -15.937 0.637 14.909 1.00 96.94 86 TYR A C 1
ATOM 652 O O . TYR A 1 86 ? -15.506 0.984 13.808 1.00 96.94 86 TYR A O 1
ATOM 660 N N . ASP A 1 87 ? -16.484 1.505 15.758 1.00 95.31 87 ASP A N 1
ATOM 661 C CA . ASP A 1 87 ? -16.783 2.894 15.374 1.00 95.31 87 ASP A CA 1
ATOM 662 C C . ASP A 1 87 ? -15.559 3.817 15.365 1.00 95.31 87 ASP A C 1
ATOM 664 O O . ASP A 1 87 ? -15.616 4.925 14.837 1.00 95.31 87 ASP A O 1
ATOM 668 N N . GLY A 1 88 ? -14.417 3.341 15.863 1.00 94.06 88 GLY A N 1
ATOM 669 C CA . GLY A 1 88 ? -13.216 4.157 15.974 1.00 94.06 88 GLY A CA 1
ATOM 670 C C . GLY A 1 88 ? -13.276 5.132 17.148 1.00 94.06 88 GLY A C 1
ATOM 671 O O . GLY A 1 88 ? -14.248 5.213 17.895 1.00 94.06 88 GLY A O 1
ATOM 672 N N . ARG A 1 89 ? -12.183 5.870 17.327 1.00 95.31 89 ARG A N 1
ATOM 673 C CA . ARG A 1 89 ? -12.105 6.983 18.274 1.00 95.31 89 ARG A CA 1
ATOM 674 C C . ARG A 1 89 ? -12.511 8.270 17.556 1.00 95.31 89 ARG A C 1
ATOM 676 O O . ARG A 1 89 ? -12.026 8.533 16.459 1.00 95.31 89 ARG A O 1
ATOM 683 N N . HIS A 1 90 ? -13.327 9.096 18.204 1.00 93.88 90 HIS A N 1
ATOM 684 C CA . HIS A 1 90 ? -13.609 10.448 17.722 1.00 93.88 90 HIS A CA 1
ATOM 685 C C . HIS A 1 90 ? -12.355 11.327 17.786 1.00 93.88 90 HIS A C 1
ATOM 687 O O . HIS A 1 90 ? -11.646 11.327 18.795 1.00 93.88 90 HIS A O 1
ATOM 693 N N . VAL A 1 91 ? -12.100 12.079 16.714 1.00 93.38 91 VAL A N 1
ATOM 694 C CA . VAL A 1 91 ? -11.036 13.089 16.676 1.00 93.38 91 VAL A CA 1
ATOM 695 C C . VAL A 1 91 ? -11.357 14.187 17.689 1.00 93.38 91 VAL A C 1
ATOM 697 O O . VAL A 1 91 ? -12.489 14.669 17.752 1.00 93.38 91 VAL A O 1
ATOM 700 N N . ARG A 1 92 ? -10.367 14.564 18.495 1.00 94.81 92 ARG A N 1
ATOM 701 C CA . ARG A 1 92 ? -10.460 15.621 19.507 1.00 94.81 92 ARG A CA 1
ATOM 702 C C . ARG A 1 92 ? -9.587 16.819 19.104 1.00 94.81 92 ARG A C 1
ATOM 704 O O . ARG A 1 92 ? -8.660 16.644 18.311 1.00 94.81 92 ARG A O 1
ATOM 711 N N . PRO A 1 93 ? -9.845 18.035 19.618 1.00 94.00 93 PRO A N 1
ATOM 712 C CA . PRO A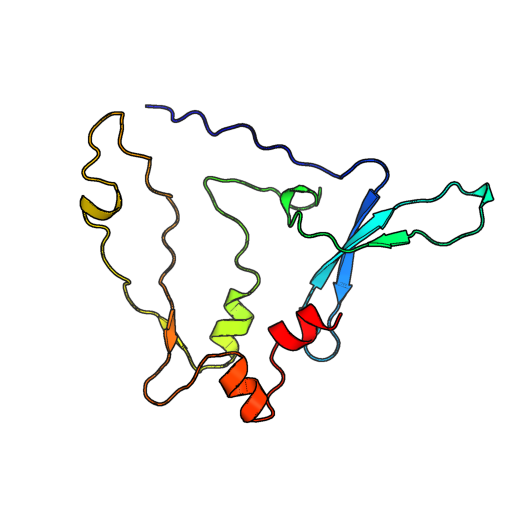 1 93 ? -9.080 19.228 19.241 1.00 94.00 93 PRO A CA 1
ATOM 713 C C . PRO A 1 93 ? -7.563 19.090 19.424 1.00 94.00 93 PRO A C 1
ATOM 715 O O . PRO A 1 93 ? -6.796 19.552 18.580 1.00 94.00 93 PRO A O 1
ATOM 718 N N . GLU A 1 94 ? -7.118 18.413 20.482 1.00 96.00 94 GLU A N 1
ATOM 719 C CA . GLU A 1 94 ? -5.698 18.190 20.759 1.00 96.00 94 GLU A CA 1
ATOM 720 C C . GLU A 1 94 ? -4.997 17.306 19.716 1.00 96.00 94 GLU A C 1
ATOM 722 O O . GLU A 1 94 ? -3.785 17.426 19.555 1.00 96.00 94 GLU A O 1
ATOM 727 N N . ASP A 1 95 ? -5.733 16.483 18.955 1.00 94.75 95 ASP A N 1
ATOM 728 C CA . ASP A 1 95 ? -5.161 15.678 17.864 1.00 94.75 95 ASP A CA 1
ATOM 729 C C . ASP A 1 95 ? -4.651 16.564 16.717 1.00 94.75 95 ASP A C 1
ATOM 731 O O . ASP A 1 95 ? -3.773 16.163 15.958 1.00 94.75 95 ASP A O 1
ATOM 735 N N . ASN A 1 96 ? -5.194 17.782 16.616 1.00 95.25 96 ASN A N 1
ATOM 736 C CA . ASN A 1 96 ? -4.821 18.797 15.634 1.00 95.25 96 ASN A CA 1
ATOM 737 C C . ASN A 1 96 ? -4.141 20.004 16.305 1.00 95.25 96 ASN A C 1
ATOM 739 O O . ASN A 1 96 ? -4.162 21.110 15.767 1.00 95.25 96 ASN A O 1
ATOM 743 N N . GLY A 1 97 ? -3.594 19.827 17.516 1.00 94.56 97 GLY A N 1
ATOM 744 C CA . GLY A 1 97 ? -2.900 20.891 18.248 1.00 94.56 97 GLY A CA 1
ATOM 745 C C . GLY A 1 97 ? -3.774 22.107 18.569 1.00 94.56 97 GLY A C 1
ATOM 746 O O . GLY A 1 97 ? -3.265 23.223 18.612 1.00 94.56 97 GLY A O 1
ATOM 747 N N . PHE A 1 98 ? -5.085 21.909 18.756 1.00 93.56 98 PHE A N 1
ATOM 748 C CA . PHE A 1 98 ? -6.073 22.977 18.960 1.00 93.56 98 PHE A CA 1
ATOM 749 C C . PHE A 1 98 ? -6.133 24.011 17.816 1.00 93.56 98 PHE A C 1
ATOM 751 O O . PHE A 1 98 ? -6.568 25.145 18.024 1.00 93.56 98 PHE A O 1
ATOM 758 N N . ALA A 1 99 ? -5.709 23.641 16.602 1.00 93.19 99 ALA A N 1
ATOM 759 C CA . ALA A 1 99 ? -5.835 24.498 15.428 1.00 93.19 99 ALA A CA 1
ATOM 760 C C . ALA A 1 99 ? -7.311 24.809 15.110 1.00 93.19 99 ALA A C 1
ATOM 762 O O . ALA A 1 99 ? -8.188 23.956 15.247 1.00 93.19 99 ALA A O 1
ATOM 763 N N . ALA A 1 100 ? -7.580 26.034 14.653 1.00 90.56 100 ALA A N 1
ATOM 764 C CA . ALA A 1 100 ? -8.916 26.506 14.297 1.00 90.56 100 ALA A CA 1
ATOM 765 C C . ALA A 1 100 ? -8.875 27.414 13.057 1.00 90.56 100 ALA A C 1
ATOM 767 O O . ALA A 1 100 ? -7.825 27.961 12.703 1.00 90.56 100 ALA A O 1
ATOM 768 N N . GLY A 1 101 ? -10.032 27.591 12.413 1.00 89.00 101 GLY A N 1
ATOM 769 C CA . GLY A 1 101 ? -10.177 28.443 11.231 1.00 89.00 101 GLY A CA 1
ATOM 770 C C . GLY A 1 101 ? -9.274 27.996 10.080 1.00 89.00 101 GLY A C 1
ATOM 771 O O . GLY A 1 101 ? -9.169 26.809 9.793 1.00 89.00 101 GLY A O 1
ATOM 772 N N . GLU A 1 102 ? -8.591 28.948 9.447 1.00 86.38 102 GLU A N 1
ATOM 773 C CA . GLU A 1 102 ? -7.718 28.711 8.285 1.00 86.38 102 GLU A CA 1
ATOM 774 C C . GLU A 1 102 ? -6.488 27.839 8.585 1.00 86.38 102 GLU A C 1
ATOM 776 O O . GLU A 1 102 ? -5.880 27.297 7.667 1.00 86.38 102 GLU A O 1
ATOM 781 N N . ARG A 1 103 ? -6.113 27.685 9.863 1.00 87.94 103 ARG A N 1
ATOM 782 C CA . ARG A 1 103 ? -4.983 26.834 10.276 1.00 87.94 103 ARG A CA 1
ATOM 783 C C . ARG A 1 103 ? -5.375 25.369 10.448 1.00 87.94 103 ARG A C 1
ATOM 785 O O . ARG A 1 103 ? -4.491 24.530 10.601 1.00 87.94 103 ARG A O 1
ATOM 792 N N . LEU A 1 104 ? -6.673 25.063 10.479 1.00 90.38 104 LEU A N 1
ATOM 793 C CA . LEU A 1 104 ? -7.151 23.695 10.613 1.00 90.38 104 LEU A CA 1
ATOM 794 C C . LEU A 1 104 ? -7.010 22.973 9.271 1.00 90.38 104 LEU A C 1
ATOM 796 O O . LEU A 1 104 ? -7.570 23.396 8.260 1.00 90.38 104 LEU A O 1
ATOM 800 N N . THR A 1 105 ? -6.272 21.866 9.268 1.00 89.25 105 THR A N 1
ATOM 801 C CA . THR A 1 105 ? -6.160 21.010 8.088 1.00 89.25 105 THR A CA 1
ATOM 802 C C . THR A 1 105 ? -7.529 20.413 7.744 1.00 89.25 105 THR A C 1
ATOM 804 O O . THR A 1 105 ? -8.210 19.918 8.647 1.00 89.25 105 THR A O 1
ATOM 807 N N . PRO A 1 106 ? -7.945 20.429 6.463 1.00 88.75 106 PRO A N 1
ATOM 808 C CA . PRO A 1 106 ? -9.180 19.784 6.042 1.00 88.75 106 PRO A CA 1
ATOM 809 C C . PRO A 1 106 ? -9.200 18.309 6.435 1.00 88.75 106 PRO A C 1
ATOM 811 O O . PRO A 1 106 ? -8.218 17.588 6.245 1.00 88.75 106 PRO A O 1
ATOM 814 N N . GLU A 1 107 ? -10.332 17.853 6.961 1.00 91.44 107 GLU A N 1
ATOM 815 C CA . GLU A 1 107 ? -10.508 16.438 7.245 1.00 91.44 107 GLU A CA 1
ATOM 816 C C . GLU A 1 107 ? -10.560 15.635 5.941 1.00 91.44 107 GLU A C 1
ATOM 818 O O . GLU A 1 107 ? -11.182 16.041 4.958 1.00 91.44 107 GLU A O 1
ATOM 823 N N . PHE A 1 108 ? -9.921 14.466 5.946 1.00 93.44 108 PHE A N 1
ATOM 824 C CA . PHE A 1 108 ? -10.007 13.538 4.832 1.00 93.44 108 PHE A CA 1
ATOM 825 C C . PHE A 1 108 ? -11.463 13.057 4.645 1.00 93.44 108 PHE A C 1
ATOM 827 O O . PHE A 1 108 ? -12.065 12.549 5.595 1.00 93.44 108 PHE A O 1
ATOM 834 N N . PRO A 1 109 ? -12.049 13.183 3.441 1.00 92.44 109 PRO A N 1
ATOM 835 C CA . PRO A 1 109 ? -13.498 13.058 3.265 1.00 92.44 109 PRO A CA 1
ATOM 836 C C . PRO A 1 109 ? -14.003 11.610 3.338 1.00 92.44 109 PRO A C 1
ATOM 838 O O . PRO A 1 109 ? -15.185 11.381 3.598 1.00 92.44 109 PRO A O 1
ATOM 841 N N . VAL A 1 110 ? -13.137 10.613 3.129 1.00 94.25 110 VAL A N 1
ATOM 842 C CA . VAL A 1 110 ? -13.523 9.197 3.178 1.00 94.25 110 VAL A CA 1
ATOM 843 C C . VAL A 1 110 ? -13.224 8.605 4.557 1.00 94.25 110 VAL A C 1
ATOM 845 O O . VAL A 1 110 ? -12.075 8.346 4.914 1.00 94.25 110 VAL A O 1
ATOM 848 N N . ARG A 1 111 ? -14.277 8.298 5.322 1.00 92.31 111 ARG A N 1
ATOM 849 C CA . ARG A 1 111 ? -14.170 7.619 6.623 1.00 92.31 111 ARG A CA 1
ATOM 850 C C . ARG A 1 111 ? -14.448 6.124 6.496 1.00 92.31 111 ARG A C 1
ATOM 852 O O . ARG A 1 111 ? -15.569 5.694 6.249 1.00 92.31 111 ARG A O 1
ATOM 859 N N . ASN A 1 112 ? -13.414 5.321 6.716 1.00 94.75 112 ASN A N 1
ATOM 860 C CA . ASN A 1 112 ? -13.517 3.867 6.767 1.00 94.75 112 ASN A CA 1
ATOM 861 C C . ASN A 1 112 ? -13.681 3.393 8.213 1.00 94.75 112 ASN A C 1
ATOM 863 O O . ASN A 1 112 ? -12.932 3.842 9.079 1.00 94.75 112 ASN A O 1
ATOM 867 N N . ARG A 1 113 ? -14.576 2.427 8.471 1.00 95.62 113 ARG A N 1
ATOM 868 C CA . ARG A 1 113 ? -14.657 1.794 9.797 1.00 95.62 113 ARG A CA 1
ATOM 869 C C . ARG A 1 113 ? -13.344 1.063 10.109 1.00 95.62 113 ARG A C 1
ATOM 871 O O . ARG A 1 113 ? -12.933 0.205 9.314 1.00 95.62 113 ARG A O 1
ATOM 878 N N . PRO A 1 114 ? -12.673 1.385 11.225 1.00 97.19 114 PRO A N 1
ATOM 879 C CA . PRO A 1 114 ? -11.489 0.655 11.642 1.00 97.19 114 PRO A CA 1
ATOM 880 C C . PRO A 1 114 ? -11.828 -0.784 12.039 1.00 97.19 114 PRO A C 1
ATOM 882 O O . PRO A 1 114 ? -12.963 -1.114 12.388 1.00 97.19 114 PRO A O 1
ATOM 885 N N . LEU A 1 115 ? -10.810 -1.638 12.006 1.00 98.12 115 LEU A N 1
ATOM 886 C CA . LEU A 1 115 ? -10.901 -3.034 12.417 1.00 98.12 115 LEU A CA 1
ATOM 887 C C . LEU A 1 115 ? -10.150 -3.229 13.735 1.00 98.12 115 LEU A C 1
ATOM 889 O O . LEU A 1 115 ? -9.107 -2.611 13.957 1.00 98.12 115 LEU A O 1
ATOM 893 N N . ARG A 1 116 ? -10.661 -4.115 14.585 1.00 98.12 116 ARG A N 1
ATOM 894 C CA . ARG A 1 116 ? -9.981 -4.611 15.787 1.00 98.12 116 ARG A CA 1
ATOM 895 C C . ARG A 1 116 ? -10.031 -6.134 15.824 1.00 98.12 116 ARG A C 1
ATOM 897 O O . ARG A 1 116 ? -10.852 -6.737 15.140 1.00 98.12 116 ARG A O 1
ATOM 904 N N . ALA A 1 117 ? -9.159 -6.755 16.612 1.00 98.44 117 ALA A N 1
ATOM 905 C CA . ALA A 1 117 ? -9.228 -8.193 16.849 1.00 98.44 117 ALA A CA 1
ATOM 906 C C . ALA A 1 117 ? -10.545 -8.563 17.546 1.00 98.44 117 ALA A C 1
ATOM 908 O O . ALA A 1 117 ? -10.985 -7.85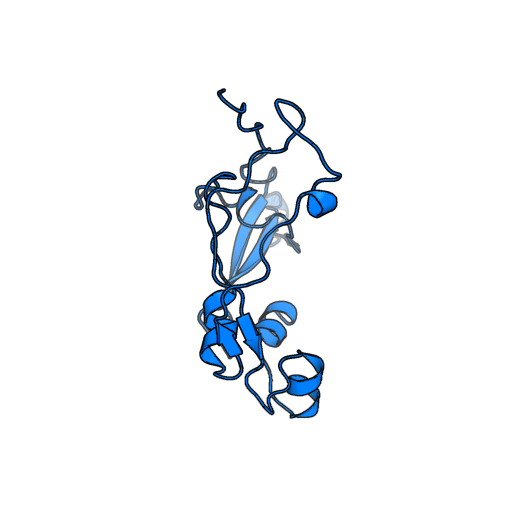1 18.451 1.00 98.44 117 ALA A O 1
ATOM 909 N N . LYS A 1 118 ? -11.143 -9.691 17.156 1.00 98.50 118 LYS A N 1
ATOM 910 C CA . LYS A 1 118 ? -12.216 -10.315 17.937 1.00 98.50 118 LYS A CA 1
ATOM 911 C C . LYS A 1 118 ? -11.675 -10.795 19.285 1.00 98.50 118 LYS A C 1
ATOM 913 O O . LYS A 1 118 ? -10.482 -11.074 19.429 1.00 98.50 118 LYS A O 1
ATOM 918 N N . ALA A 1 119 ? -12.564 -10.938 20.265 1.00 97.81 119 ALA A N 1
ATOM 919 C CA . ALA A 1 119 ? -12.206 -11.489 21.568 1.00 97.81 119 ALA A CA 1
ATOM 920 C C . ALA A 1 119 ? -11.503 -12.854 21.420 1.00 97.81 119 ALA A C 1
ATOM 922 O O . ALA A 1 119 ? -11.964 -13.727 20.685 1.00 97.81 119 ALA A O 1
ATOM 923 N N . GLY A 1 120 ? -10.365 -13.020 22.100 1.00 97.12 120 GLY A N 1
ATOM 924 C CA . GLY A 1 120 ? -9.575 -14.256 22.070 1.00 97.12 120 GLY A CA 1
ATOM 925 C C . GLY A 1 120 ? -8.753 -14.490 20.795 1.00 97.12 120 GLY A C 1
ATOM 926 O O . GLY A 1 120 ? -8.139 -15.546 20.670 1.00 97.12 120 GLY A O 1
ATOM 927 N N . LYS A 1 121 ? -8.709 -13.541 19.849 1.00 98.00 121 LYS A N 1
ATOM 928 C CA . LYS A 1 121 ? -7.916 -13.663 18.616 1.00 98.00 121 LYS A CA 1
ATOM 929 C C . LYS A 1 121 ? -6.640 -12.827 18.664 1.00 98.00 121 LYS A C 1
ATOM 931 O O . LYS A 1 121 ? -6.661 -11.650 19.014 1.00 98.00 121 LYS A O 1
ATOM 936 N N . ALA A 1 122 ? -5.526 -13.432 18.253 1.00 97.56 122 ALA A N 1
ATOM 937 C CA . ALA A 1 122 ? -4.251 -12.750 18.056 1.00 97.56 122 ALA A CA 1
ATOM 938 C C . ALA A 1 122 ? -4.047 -12.475 16.560 1.00 97.56 122 ALA A C 1
ATOM 940 O O . ALA A 1 122 ? -3.900 -13.402 15.773 1.00 97.56 122 ALA A O 1
ATOM 941 N N . VAL A 1 123 ? -4.044 -11.199 16.167 1.00 98.12 123 VAL A N 1
ATOM 942 C CA . VAL A 1 123 ? -4.119 -10.788 14.747 1.00 98.12 123 VAL A CA 1
ATOM 943 C C . VAL A 1 123 ? -2.787 -10.327 14.149 1.00 98.12 123 VAL A C 1
ATOM 945 O O . VAL A 1 123 ? -2.755 -9.783 13.045 1.00 98.12 123 VAL A O 1
ATOM 948 N N . THR A 1 124 ? -1.682 -10.483 14.878 1.00 98.50 124 THR A N 1
ATOM 949 C CA . THR A 1 124 ? -0.362 -10.049 14.408 1.00 98.50 124 THR A CA 1
ATOM 950 C C . THR A 1 124 ? 0.244 -11.083 13.464 1.00 98.50 124 THR A C 1
ATOM 952 O O . THR A 1 124 ? 0.020 -12.282 13.612 1.00 98.50 124 THR A O 1
ATOM 955 N N . GLN A 1 125 ? 1.085 -10.636 12.526 1.00 98.69 125 GLN A N 1
ATOM 956 C CA . GLN A 1 125 ? 1.820 -11.553 11.643 1.00 98.69 125 GLN A CA 1
ATOM 957 C C . GLN A 1 125 ? 2.696 -12.535 12.436 1.00 98.69 125 GLN A C 1
ATOM 959 O O . GLN A 1 125 ? 2.800 -13.698 12.066 1.00 98.69 125 GLN A O 1
ATOM 964 N N . LEU A 1 126 ? 3.250 -12.105 13.578 1.00 98.69 126 LEU A N 1
ATOM 965 C CA . LEU A 1 126 ? 3.999 -12.982 14.481 1.00 98.69 126 LEU A CA 1
ATOM 966 C C . LEU A 1 126 ? 3.128 -14.101 15.073 1.00 98.69 126 LEU A C 1
ATOM 968 O O . LEU A 1 126 ? 3.595 -15.232 15.185 1.00 98.69 126 LEU A O 1
ATOM 972 N N . ALA A 1 127 ? 1.886 -13.801 15.463 1.00 98.56 127 ALA A N 1
ATOM 973 C CA . ALA A 1 127 ? 0.968 -14.808 15.989 1.00 98.56 127 ALA A CA 1
ATOM 974 C C . ALA A 1 127 ? 0.617 -15.850 14.919 1.00 98.56 127 ALA A C 1
ATOM 976 O O . ALA A 1 127 ? 0.714 -17.044 15.192 1.00 98.56 127 ALA A O 1
ATOM 977 N N . TYR A 1 128 ? 0.305 -15.408 13.694 1.00 98.62 128 TYR A N 1
ATOM 978 C CA . TYR A 1 128 ? 0.059 -16.315 12.570 1.00 98.62 128 TYR A CA 1
ATOM 979 C C . TYR A 1 128 ? 1.288 -17.172 12.247 1.00 98.62 128 TYR A C 1
ATOM 981 O O . TYR A 1 128 ? 1.168 -18.390 12.156 1.00 98.62 128 TYR A O 1
ATOM 989 N N . ALA A 1 129 ? 2.479 -16.569 12.182 1.00 98.62 129 ALA A N 1
ATOM 990 C CA . ALA A 1 129 ? 3.722 -17.291 11.914 1.00 98.62 129 ALA A CA 1
ATOM 991 C C . ALA A 1 129 ? 4.005 -18.372 12.970 1.00 98.62 129 ALA A C 1
ATOM 993 O O . ALA A 1 129 ? 4.307 -19.512 12.627 1.00 98.62 129 ALA A O 1
ATOM 994 N N . ARG A 1 130 ? 3.853 -18.047 14.263 1.00 98.50 130 ARG A N 1
ATOM 995 C CA . ARG A 1 130 ? 4.022 -19.017 15.363 1.00 98.50 130 ARG A CA 1
ATOM 996 C C . ARG A 1 130 ? 2.961 -20.118 15.364 1.00 98.50 130 ARG A C 1
ATOM 998 O O . ARG A 1 130 ? 3.241 -21.210 15.842 1.00 98.50 130 ARG A O 1
ATOM 1005 N N . ALA A 1 131 ? 1.773 -19.839 14.832 1.00 98.19 131 ALA A N 1
ATOM 1006 C CA . ALA A 1 131 ? 0.712 -20.822 14.634 1.00 98.19 131 ALA A CA 1
ATOM 1007 C C . ALA A 1 131 ? 0.882 -21.656 13.346 1.00 98.19 131 ALA A C 1
ATOM 1009 O O . ALA A 1 131 ? 0.027 -22.486 13.053 1.00 98.19 131 ALA A O 1
ATOM 1010 N N . GLY A 1 132 ? 1.952 -21.439 12.570 1.00 98.25 132 GLY A N 1
ATOM 1011 C CA . GLY A 1 132 ? 2.196 -22.148 11.310 1.00 98.25 132 GLY A CA 1
ATOM 1012 C C . GLY A 1 132 ? 1.298 -21.699 10.152 1.00 98.25 132 GLY A C 1
ATOM 1013 O O . GLY A 1 132 ? 1.140 -22.433 9.181 1.00 98.25 132 GLY A O 1
ATOM 1014 N N . ILE A 1 133 ? 0.696 -20.511 10.243 1.00 98.25 133 ILE A N 1
ATOM 1015 C CA . ILE A 1 133 ? -0.203 -19.959 9.225 1.00 98.25 133 ILE A CA 1
ATOM 1016 C C . ILE A 1 133 ? 0.584 -18.999 8.330 1.00 98.25 133 ILE A C 1
ATOM 1018 O O . ILE A 1 133 ? 1.069 -17.965 8.794 1.00 98.25 133 ILE A O 1
ATOM 1022 N N . ILE A 1 134 ? 0.652 -19.311 7.035 1.00 98.44 134 ILE A N 1
ATOM 1023 C CA . ILE A 1 134 ? 1.134 -18.389 5.999 1.00 98.44 134 ILE A CA 1
ATOM 1024 C C . ILE A 1 134 ? -0.020 -17.454 5.643 1.00 98.44 134 ILE A C 1
ATOM 1026 O O . ILE A 1 134 ? -1.107 -17.922 5.326 1.00 98.44 134 ILE A O 1
ATOM 1030 N N . THR A 1 135 ? 0.186 -16.141 5.728 1.00 98.56 135 THR A N 1
ATOM 1031 C CA . THR A 1 135 ? -0.836 -15.143 5.369 1.00 98.56 135 THR A CA 1
ATOM 1032 C C . THR A 1 135 ? -0.631 -14.617 3.943 1.00 98.56 135 THR A C 1
ATOM 1034 O O . THR A 1 135 ? 0.477 -14.732 3.410 1.00 98.56 135 THR A O 1
ATOM 1037 N N . PRO A 1 136 ? -1.643 -13.962 3.334 1.00 98.38 136 PRO A N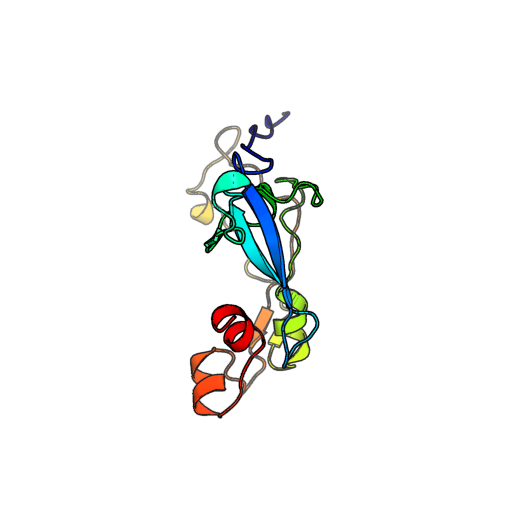 1
ATOM 1038 C CA . PRO A 1 136 ? -1.463 -13.235 2.078 1.00 98.38 136 PRO A CA 1
ATOM 1039 C C . PRO A 1 136 ? -0.291 -12.252 2.120 1.00 98.38 136 PRO A C 1
ATOM 1041 O O . PRO A 1 136 ? 0.473 -12.155 1.170 1.00 98.38 136 PRO A O 1
ATOM 1044 N N . GLU A 1 137 ? -0.085 -11.559 3.244 1.00 98.56 137 GLU A N 1
ATOM 1045 C CA . GLU A 1 137 ? 1.057 -10.658 3.390 1.00 98.56 137 GLU A CA 1
ATOM 1046 C C . GLU A 1 137 ? 2.410 -11.378 3.371 1.00 98.56 137 GLU A C 1
ATOM 1048 O O . GLU A 1 137 ? 3.368 -10.811 2.858 1.00 98.56 137 GLU A O 1
ATOM 1053 N N . MET A 1 138 ? 2.499 -12.600 3.909 1.00 98.69 138 MET A N 1
ATOM 1054 C CA . MET A 1 138 ? 3.736 -13.389 3.881 1.00 98.69 138 MET A CA 1
ATOM 1055 C C . MET A 1 138 ? 4.087 -13.849 2.465 1.00 98.69 138 MET A C 1
ATOM 1057 O O . MET A 1 138 ? 5.250 -13.769 2.086 1.00 98.69 138 MET A O 1
ATOM 1061 N N . GLU A 1 139 ? 3.103 -14.280 1.669 1.00 98.56 139 GLU A N 1
ATOM 1062 C CA . GLU A 1 139 ? 3.348 -14.575 0.252 1.00 98.56 139 GLU A CA 1
ATOM 1063 C C . GLU A 1 139 ? 3.715 -13.300 -0.522 1.00 98.56 139 GLU A C 1
ATOM 1065 O O . GLU A 1 139 ? 4.672 -13.308 -1.290 1.00 98.56 139 GLU A O 1
ATOM 1070 N N . PHE A 1 140 ? 3.003 -12.193 -0.287 1.00 98.44 140 PHE A N 1
ATOM 1071 C CA . PHE A 1 140 ? 3.241 -10.926 -0.981 1.00 98.44 140 PHE A CA 1
ATOM 1072 C C . PHE A 1 140 ? 4.692 -10.449 -0.866 1.00 98.44 140 PHE A C 1
ATOM 1074 O O . PHE A 1 140 ? 5.235 -9.929 -1.831 1.00 98.44 140 PHE A O 1
ATOM 1081 N N . VAL A 1 141 ? 5.312 -10.591 0.310 1.00 98.12 141 VAL A N 1
ATOM 1082 C CA . VAL A 1 141 ? 6.706 -10.164 0.525 1.00 98.12 141 VAL A CA 1
ATOM 1083 C C . VAL A 1 141 ? 7.739 -11.196 0.073 1.00 98.12 141 VAL A C 1
ATOM 1085 O O . VAL A 1 141 ? 8.913 -10.854 -0.035 1.00 98.12 141 VAL A O 1
ATOM 1088 N N . ALA A 1 142 ? 7.331 -12.450 -0.135 1.00 98.19 142 ALA A N 1
ATOM 1089 C CA . ALA A 1 142 ? 8.216 -13.510 -0.611 1.00 98.19 142 ALA A CA 1
ATOM 1090 C C . ALA A 1 142 ? 8.398 -13.489 -2.139 1.00 98.19 142 ALA A C 1
ATOM 1092 O O . ALA A 1 142 ? 9.403 -13.996 -2.636 1.00 98.19 142 ALA A O 1
ATOM 1093 N N . ILE A 1 143 ? 7.423 -12.929 -2.864 1.00 96.56 143 ILE A N 1
ATOM 1094 C CA . ILE A 1 143 ? 7.418 -12.751 -4.327 1.00 96.56 143 ILE A CA 1
ATOM 1095 C C . ILE A 1 143 ? 8.228 -11.521 -4.736 1.00 96.56 143 ILE A C 1
ATOM 1097 O O . ILE A 1 143 ? 8.970 -11.634 -5.743 1.00 96.56 143 ILE A O 1
#

Secondary structure (DSSP, 8-state):
----------SPPTTEEEEEEEPSSSTT-EEEEEEEPPPGGG-PPPEEEE-TTGGGG-TTS---TTT----TTHHHHHHTS-EEE---PPP-GGGGTT--GGGSPPPPS--PPPEEEPTT---SHHHHHHTTPPPHHHHHHH-

Nearest PDB structures (foldseek):
  4s2a-assembly1_A  TM=9.740E-01  e=3.814E-16  Caulobacter vibrioides CB15
  3epo-assembly1_B  TM=9.504E-01  e=2.767E-14  Caulobacter vibrioides
  3epn-assembly1_A  TM=9.491E-01  e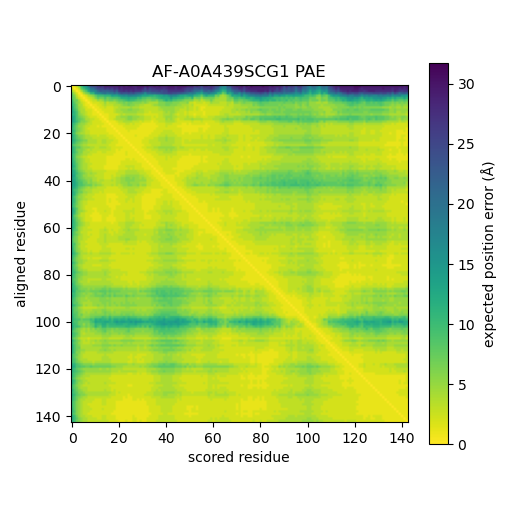=5.650E-14  Caulobacter vibrioides
  3epn-assembly1_B  TM=9.603E-01  e=1.940E-13  Caulobacter vibrioides
  3epm-assembly1_A  TM=9.123E-01  e=8.341E-14  Caulobacter vibrioides

pLDDT: mean 94.37, std 8.06, range [40.03, 98.75]

Sequence (143 aa):
MNALTPAVSTGPLPASRKIHKSGVLYPHIKVPMREISVHPTAGEPPVTVYDPSGPYTDPTVETSIEKGLARLRHEWITARGDVEAYDGRHVRPEDNGFAAGERLTPEFPVRNRPLRAKAGKAVTQLAYARAGIITPEMEFVAI

Solvent-accessible surface area (backbone atoms only — not comparable to full-atom values): 9376 Å² total; per-residue (Å²): 131,87,77,77,77,76,89,70,94,62,46,58,55,86,74,38,44,68,44,64,50,67,40,80,95,47,66,86,43,65,40,61,28,29,34,33,67,62,65,78,90,71,77,62,79,57,51,74,42,90,44,88,69,59,61,49,30,31,86,89,48,93,82,42,90,69,72,49,76,84,68,80,61,50,60,66,53,54,73,70,64,47,51,42,76,46,91,66,81,82,90,53,60,72,83,59,72,62,50,56,75,92,71,38,78,82,76,76,79,69,83,73,74,43,72,43,62,36,92,95,45,72,82,48,72,67,50,34,51,76,71,72,45,85,46,71,70,56,54,54,75,71,107

Mean predicted aligned error: 4.31 Å